Protein AF-A0A918JX69-F1 (afdb_monomer_lite)

Sequence (75 aa):
MRKKKEKKYTKRERVEGWLMENQKILNITGLETKLQFPQGTIHKFIKYQRNITDRRIETIDEMIKDMAYSYIDEE

Organism: NCBI:txid279356

Foldseek 3Di:
DPPDDPDPDDLQRVLLVVCQVCVVPDPVQVVCVVLVHDPCLSVCCNPPVDDDDPVVSVSSSVVVVVVVVVVVPPD

Radius of gyration: 14.32 Å; chains: 1; bounding box: 29×37×35 Å

Structure (mmCIF, N/CA/C/O backbone):
data_AF-A0A918JX69-F1
#
_entry.id   AF-A0A918JX69-F1
#
loop_
_atom_site.group_PDB
_atom_site.id
_atom_site.type_symbol
_atom_site.label_atom_id
_atom_site.label_alt_id
_atom_site.label_comp_id
_atom_site.label_asym_id
_atom_site.label_entity_id
_atom_site.label_seq_id
_atom_site.pdbx_PDB_ins_code
_atom_site.Cartn_x
_atom_site.Cartn_y
_atom_site.Cartn_z
_atom_site.occupancy
_atom_site.B_iso_or_equiv
_atom_site.auth_seq_id
_atom_site.auth_comp_id
_atom_site.auth_asym_id
_atom_site.auth_atom_id
_atom_site.pdbx_PDB_model_num
ATOM 1 N N . MET A 1 1 ? -19.416 26.536 -23.056 1.00 53.00 1 MET A N 1
ATOM 2 C CA . MET A 1 1 ? -19.378 25.398 -22.106 1.00 53.00 1 MET A CA 1
ATOM 3 C C . MET A 1 1 ? -18.308 25.668 -21.052 1.00 53.00 1 MET A C 1
ATOM 5 O O . MET A 1 1 ? -17.156 25.864 -21.415 1.00 53.00 1 MET A O 1
ATOM 9 N N . ARG A 1 2 ? -18.665 25.759 -19.763 1.00 50.19 2 ARG A N 1
ATOM 10 C CA . ARG A 1 2 ? -17.687 25.920 -18.668 1.00 50.19 2 ARG A CA 1
ATOM 11 C C . ARG A 1 2 ? -16.868 24.625 -18.584 1.00 50.19 2 ARG A C 1
ATOM 13 O O . ARG A 1 2 ? -17.450 23.584 -18.297 1.00 50.19 2 ARG A O 1
ATOM 20 N N . LYS A 1 3 ? -15.554 24.666 -18.850 1.00 54.38 3 LYS A N 1
ATOM 21 C CA . LYS A 1 3 ? -14.658 23.526 -18.579 1.00 54.38 3 LYS A CA 1
ATOM 22 C C . LYS A 1 3 ? -14.825 23.150 -17.103 1.00 54.38 3 LYS A C 1
ATOM 24 O O . LYS A 1 3 ? -14.555 23.970 -16.224 1.00 54.38 3 LYS A O 1
ATOM 29 N N . LYS A 1 4 ? -15.352 21.954 -16.833 1.00 56.72 4 LYS A N 1
ATOM 30 C CA . LYS A 1 4 ? -15.516 21.421 -15.477 1.00 56.72 4 LYS A CA 1
ATOM 31 C C . LYS A 1 4 ? -14.105 21.301 -14.897 1.00 56.72 4 LYS A C 1
ATOM 33 O O . LYS A 1 4 ? -13.275 20.604 -15.466 1.00 56.72 4 LYS A O 1
ATOM 38 N N . LYS A 1 5 ? -13.797 22.059 -13.842 1.00 53.56 5 LYS A N 1
ATOM 39 C CA . LYS A 1 5 ? -12.485 22.012 -13.182 1.00 53.56 5 LYS A CA 1
ATOM 40 C C . LYS A 1 5 ? -12.332 20.595 -12.628 1.00 53.56 5 LYS A C 1
ATOM 42 O O . LYS A 1 5 ? -13.101 20.217 -11.746 1.00 53.56 5 LYS A O 1
ATOM 47 N N . GLU A 1 6 ? -11.430 19.799 -13.193 1.00 64.81 6 GLU A N 1
ATOM 48 C CA . GLU A 1 6 ? -11.191 18.440 -12.710 1.00 64.81 6 GLU A CA 1
ATOM 49 C C . GLU A 1 6 ? -10.774 18.515 -11.242 1.00 64.81 6 GLU A C 1
ATOM 51 O O . GLU A 1 6 ? -9.859 19.258 -10.867 1.00 64.81 6 GLU A O 1
ATOM 56 N N . LYS A 1 7 ? -11.512 17.808 -10.382 1.00 73.19 7 LYS A N 1
ATOM 57 C CA . LYS A 1 7 ? -11.185 17.728 -8.963 1.00 73.19 7 LYS A CA 1
ATOM 58 C C . LYS A 1 7 ? -9.850 16.991 -8.871 1.00 73.19 7 LYS A C 1
ATOM 60 O O . LYS A 1 7 ? -9.776 15.815 -9.209 1.00 73.19 7 LYS A O 1
ATOM 65 N N . LYS A 1 8 ? -8.791 17.678 -8.434 1.00 76.62 8 LYS A N 1
ATOM 66 C CA . LYS A 1 8 ? -7.516 17.017 -8.138 1.00 76.62 8 LYS A CA 1
ATOM 67 C C . LYS A 1 8 ? -7.737 16.075 -6.959 1.00 76.62 8 LYS A C 1
ATOM 69 O O . LYS A 1 8 ? -7.981 16.543 -5.850 1.00 76.62 8 LYS A O 1
ATOM 74 N N . TYR A 1 9 ? -7.658 14.773 -7.211 1.00 84.31 9 TYR A N 1
ATOM 75 C CA . TYR A 1 9 ? -7.668 13.772 -6.153 1.00 84.31 9 TYR A CA 1
ATOM 76 C C . TYR A 1 9 ? -6.419 13.918 -5.285 1.00 84.31 9 TYR A C 1
ATOM 78 O O . TYR A 1 9 ? -5.293 14.048 -5.787 1.00 84.31 9 TYR A O 1
ATOM 86 N N . THR A 1 10 ? -6.626 13.882 -3.974 1.00 93.19 10 THR A N 1
ATOM 87 C CA . THR A 1 10 ? -5.549 13.759 -2.995 1.00 93.19 10 THR A CA 1
ATOM 88 C C . THR A 1 10 ? -4.796 12.445 -3.204 1.00 93.19 10 THR A C 1
ATOM 90 O O . THR A 1 10 ? -5.313 11.495 -3.791 1.00 93.19 10 THR A O 1
ATOM 93 N N . LYS A 1 11 ? -3.554 12.374 -2.716 1.00 93.94 11 LYS A N 1
ATOM 94 C CA . LYS A 1 11 ? -2.736 11.153 -2.793 1.00 93.94 11 LYS A CA 1
ATOM 95 C C . LYS A 1 11 ? -3.468 9.936 -2.221 1.00 93.94 11 LYS A C 1
ATOM 97 O O . LYS A 1 11 ? -3.526 8.900 -2.871 1.00 93.94 11 LYS A O 1
ATOM 102 N N . ARG A 1 12 ? -4.091 10.109 -1.052 1.00 96.19 12 ARG A N 1
ATOM 103 C CA . ARG A 1 12 ? -4.914 9.086 -0.404 1.00 96.19 12 ARG A CA 1
ATOM 104 C C . ARG A 1 12 ? -6.065 8.634 -1.297 1.00 96.19 12 ARG A C 1
ATOM 106 O O . ARG A 1 12 ? -6.156 7.444 -1.558 1.00 96.19 12 ARG A O 1
ATOM 113 N N . GLU A 1 13 ? -6.876 9.563 -1.810 1.00 95.75 13 GLU A N 1
ATOM 114 C CA . GLU A 1 13 ? -8.003 9.219 -2.691 1.00 95.75 13 GLU A CA 1
ATOM 115 C C . GLU A 1 13 ? -7.540 8.432 -3.930 1.00 95.75 13 GLU A C 1
ATOM 117 O O . GLU A 1 13 ? -8.211 7.485 -4.328 1.00 95.75 13 GLU A O 1
ATOM 122 N N . ARG A 1 14 ? -6.381 8.775 -4.515 1.00 95.44 14 ARG A N 1
ATOM 123 C CA . ARG A 1 14 ? -5.824 8.033 -5.660 1.00 95.44 14 ARG A CA 1
ATOM 124 C C . ARG A 1 14 ? -5.408 6.613 -5.287 1.00 95.44 14 ARG A C 1
ATOM 126 O O . ARG A 1 14 ? -5.776 5.679 -5.987 1.00 95.44 14 ARG A O 1
ATOM 133 N N . VAL A 1 15 ? -4.651 6.453 -4.201 1.00 97.06 15 VAL A N 1
ATOM 134 C CA . VAL A 1 15 ? -4.174 5.138 -3.744 1.00 97.06 15 VAL A CA 1
ATOM 135 C C . VAL A 1 15 ? -5.345 4.243 -3.349 1.00 97.06 15 VAL A C 1
ATOM 137 O O . VAL A 1 15 ? -5.435 3.101 -3.791 1.00 97.06 15 VAL A O 1
ATOM 140 N N . GLU A 1 16 ? -6.259 4.762 -2.535 1.00 97.19 16 GLU A N 1
ATOM 141 C CA . GLU A 1 16 ? -7.432 4.029 -2.063 1.00 97.19 16 GLU A CA 1
ATOM 142 C C . GLU A 1 16 ? -8.359 3.653 -3.226 1.00 97.19 16 GLU A C 1
ATOM 144 O O . GLU A 1 16 ? -8.803 2.507 -3.301 1.00 97.19 16 GLU A O 1
ATOM 149 N N . GLY A 1 17 ? -8.588 4.576 -4.169 1.00 96.50 17 GLY A N 1
ATOM 150 C CA . GLY A 1 17 ? -9.338 4.309 -5.396 1.00 96.50 17 GLY A CA 1
ATOM 151 C C . GLY A 1 17 ? -8.695 3.207 -6.236 1.00 96.50 17 GLY A C 1
ATOM 152 O O . GLY A 1 17 ? -9.351 2.214 -6.544 1.00 96.50 17 GLY A O 1
ATOM 153 N N . TRP A 1 18 ? -7.392 3.314 -6.507 1.00 96.75 18 TRP A N 1
ATOM 154 C CA . TRP A 1 18 ? -6.656 2.319 -7.288 1.00 96.75 18 TRP A CA 1
ATOM 155 C C . TRP A 1 18 ? -6.712 0.924 -6.652 1.00 96.75 18 TRP A C 1
ATOM 157 O O . TRP A 1 18 ? -6.960 -0.060 -7.349 1.00 96.75 18 TRP A O 1
ATOM 167 N N . LEU A 1 19 ? -6.551 0.820 -5.327 1.00 96.94 19 LEU A N 1
ATOM 168 C CA . LEU A 1 19 ? -6.665 -0.454 -4.609 1.00 96.94 19 LEU A CA 1
ATOM 169 C C . LEU A 1 19 ? -8.062 -1.071 -4.747 1.00 96.94 19 LEU A C 1
ATOM 171 O O . LEU A 1 19 ? -8.180 -2.277 -4.952 1.00 96.94 19 LEU A O 1
ATOM 175 N N . MET A 1 20 ? -9.116 -0.258 -4.639 1.00 96.81 20 MET A N 1
ATOM 176 C CA . MET A 1 20 ? -10.502 -0.724 -4.739 1.00 96.81 20 MET A CA 1
ATOM 177 C C . MET A 1 20 ? -10.881 -1.142 -6.161 1.00 96.81 20 MET A C 1
ATOM 179 O O . MET A 1 20 ? -11.555 -2.158 -6.339 1.00 96.81 20 MET A O 1
ATOM 183 N N . GLU A 1 21 ? -10.443 -0.389 -7.167 1.00 97.06 21 GLU A N 1
ATOM 184 C CA . GLU A 1 21 ? -10.707 -0.668 -8.582 1.00 97.06 21 GLU A CA 1
ATOM 185 C C . GLU A 1 21 ? -9.987 -1.938 -9.049 1.00 97.06 21 GLU A C 1
ATOM 187 O O . GLU A 1 21 ? -10.565 -2.763 -9.758 1.00 97.06 21 GLU A O 1
ATOM 192 N N . ASN A 1 22 ? -8.754 -2.146 -8.583 1.00 96.19 22 ASN A N 1
ATOM 193 C CA . ASN A 1 22 ? -7.900 -3.246 -9.026 1.00 96.19 22 ASN A CA 1
ATOM 194 C C . ASN A 1 22 ? -7.936 -4.470 -8.091 1.00 96.19 22 ASN A C 1
ATOM 196 O O . ASN A 1 22 ? -7.268 -5.467 -8.355 1.00 96.19 22 ASN A O 1
ATOM 200 N N . GLN A 1 23 ? -8.749 -4.467 -7.027 1.00 93.94 23 GLN A N 1
ATOM 201 C CA . GLN A 1 23 ? -8.779 -5.540 -6.015 1.00 93.94 23 GLN A CA 1
ATOM 202 C C . GLN A 1 23 ? -8.970 -6.962 -6.577 1.00 93.94 23 GLN A C 1
ATOM 204 O O . GLN A 1 23 ? -8.555 -7.929 -5.948 1.00 93.94 23 GLN A O 1
ATOM 209 N N . LYS A 1 24 ? -9.611 -7.103 -7.747 1.00 93.69 24 LYS A N 1
ATOM 210 C CA . LYS A 1 24 ? -9.870 -8.402 -8.392 1.00 93.69 24 LYS A CA 1
ATOM 211 C C . LYS A 1 24 ? -8.657 -8.978 -9.123 1.00 93.69 24 LYS A C 1
ATOM 213 O O . LYS A 1 24 ? -8.631 -10.178 -9.370 1.00 93.69 24 LYS A O 1
ATOM 218 N N . ILE A 1 25 ? -7.698 -8.133 -9.495 1.00 94.81 25 ILE A N 1
ATOM 219 C CA . ILE A 1 25 ? -6.495 -8.525 -10.244 1.00 94.81 25 ILE A CA 1
ATOM 220 C C . ILE A 1 25 ? -5.232 -8.474 -9.381 1.00 94.81 25 ILE A C 1
ATOM 222 O O . ILE A 1 25 ? -4.222 -9.083 -9.722 1.00 94.81 25 ILE A O 1
ATOM 226 N N . LEU A 1 26 ? -5.276 -7.764 -8.251 1.00 94.25 26 LEU A N 1
ATOM 227 C CA . LEU A 1 26 ? -4.140 -7.646 -7.348 1.00 94.25 26 LEU A CA 1
ATOM 228 C C . LEU A 1 26 ? -3.980 -8.892 -6.474 1.00 94.25 26 LEU A C 1
ATOM 230 O O . LEU A 1 26 ? -4.882 -9.276 -5.728 1.00 94.25 26 LEU A O 1
ATOM 234 N N . ASN A 1 27 ? -2.768 -9.448 -6.452 1.00 96.31 27 ASN A N 1
ATOM 235 C CA . ASN A 1 27 ? -2.345 -10.335 -5.372 1.00 96.31 27 ASN A CA 1
ATOM 236 C C . ASN A 1 27 ? -2.029 -9.494 -4.123 1.00 96.31 27 ASN A C 1
ATOM 238 O O . ASN A 1 27 ? -0.882 -9.104 -3.894 1.00 96.31 27 ASN A O 1
ATOM 242 N N . ILE A 1 28 ? -3.057 -9.199 -3.321 1.00 96.38 28 ILE A N 1
ATOM 243 C CA . ILE A 1 28 ? -2.939 -8.335 -2.136 1.00 96.38 28 ILE A CA 1
ATOM 244 C C . ILE A 1 28 ? -1.925 -8.883 -1.126 1.00 96.38 28 ILE A C 1
ATOM 246 O O . ILE A 1 28 ? -1.142 -8.112 -0.578 1.00 96.38 28 ILE A O 1
ATOM 250 N N . THR A 1 29 ? -1.885 -10.201 -0.912 1.00 96.38 29 THR A N 1
ATOM 251 C CA . THR A 1 29 ? -0.896 -10.829 -0.020 1.00 96.38 29 THR A CA 1
ATOM 252 C C . THR A 1 29 ? 0.524 -10.578 -0.517 1.00 96.38 29 THR A C 1
ATOM 254 O O . THR A 1 29 ? 1.380 -10.157 0.255 1.00 96.38 29 THR A O 1
ATOM 257 N N . GLY A 1 30 ? 0.768 -10.770 -1.818 1.00 96.69 30 GLY A N 1
ATOM 258 C CA . GLY A 1 30 ? 2.067 -10.481 -2.428 1.00 96.69 30 GLY A CA 1
ATOM 259 C C . GLY A 1 30 ? 2.454 -9.006 -2.305 1.00 96.69 30 GLY A C 1
ATOM 260 O O . GLY A 1 30 ? 3.611 -8.693 -2.024 1.00 96.69 30 GLY A O 1
ATOM 261 N N . LEU A 1 31 ? 1.480 -8.102 -2.440 1.00 95.81 31 LEU A N 1
ATOM 262 C CA . LEU A 1 31 ? 1.689 -6.669 -2.252 1.00 95.81 31 LEU A CA 1
ATOM 263 C C . LEU A 1 31 ? 2.103 -6.341 -0.812 1.00 95.81 31 LEU A C 1
ATOM 265 O O . LEU A 1 31 ? 3.085 -5.639 -0.595 1.00 95.81 31 LEU A O 1
ATOM 269 N N . GLU A 1 32 ? 1.383 -6.878 0.175 1.00 96.94 32 GLU A N 1
ATOM 270 C CA . GLU A 1 32 ? 1.689 -6.690 1.596 1.00 96.94 32 GLU A CA 1
ATOM 271 C C . GLU A 1 32 ? 3.090 -7.215 1.937 1.00 96.94 32 GLU A C 1
ATOM 273 O O . GLU A 1 32 ? 3.834 -6.532 2.638 1.00 96.94 32 GLU A O 1
ATOM 278 N N . THR A 1 33 ? 3.489 -8.368 1.389 1.00 97.44 33 THR A N 1
ATOM 279 C CA . THR A 1 33 ? 4.848 -8.904 1.552 1.00 97.44 33 THR A CA 1
ATOM 280 C C . THR A 1 33 ? 5.902 -7.998 0.918 1.00 97.44 33 THR A C 1
ATOM 282 O O . THR A 1 33 ? 6.877 -7.655 1.585 1.00 97.44 33 THR A O 1
ATOM 285 N N . LYS A 1 34 ? 5.708 -7.565 -0.337 1.00 95.81 34 LYS A N 1
ATOM 286 C CA . LYS A 1 34 ? 6.656 -6.685 -1.045 1.00 95.81 34 LYS A CA 1
ATOM 287 C C . LYS A 1 34 ? 6.860 -5.359 -0.312 1.00 95.81 34 LYS A C 1
ATOM 289 O O . LYS A 1 34 ? 7.983 -4.879 -0.220 1.00 95.81 34 LYS A O 1
ATOM 294 N N . LEU A 1 35 ? 5.784 -4.789 0.229 1.00 96.56 35 LEU A N 1
ATOM 295 C CA . LEU A 1 35 ? 5.810 -3.518 0.957 1.00 96.56 35 LEU A CA 1
ATOM 296 C C . LEU A 1 35 ? 6.156 -3.672 2.449 1.00 96.56 35 LEU A C 1
ATOM 298 O O . LEU A 1 35 ? 6.143 -2.683 3.180 1.00 96.56 35 LEU A O 1
ATOM 302 N N . GLN A 1 36 ? 6.445 -4.893 2.917 1.00 97.12 36 GLN A N 1
ATOM 303 C CA . GLN A 1 36 ? 6.736 -5.206 4.323 1.00 97.12 36 GLN A CA 1
ATOM 304 C C . GLN A 1 36 ? 5.622 -4.761 5.289 1.00 97.12 36 GLN A C 1
ATOM 306 O O . GLN A 1 36 ? 5.863 -4.324 6.418 1.00 97.12 36 GLN A O 1
ATOM 311 N N . PHE A 1 37 ? 4.368 -4.851 4.851 1.00 96.94 37 PHE A N 1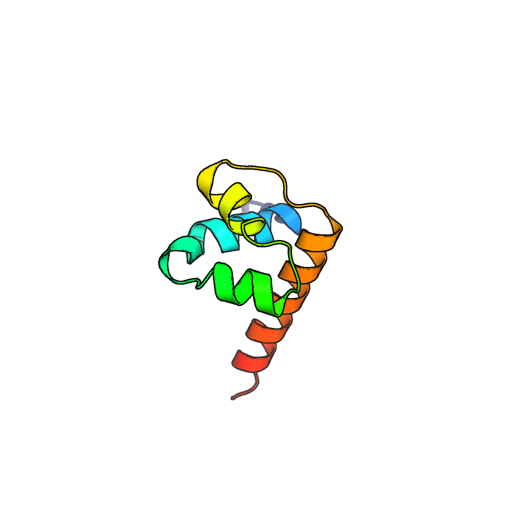
ATOM 312 C CA . PHE A 1 37 ? 3.219 -4.549 5.691 1.00 96.94 37 PHE A CA 1
ATOM 313 C C . PHE A 1 37 ? 2.803 -5.776 6.505 1.00 96.94 37 PHE A C 1
ATOM 315 O O . PHE A 1 37 ? 2.922 -6.907 6.034 1.00 96.94 37 PHE A O 1
ATOM 322 N N . PRO A 1 38 ? 2.236 -5.579 7.712 1.00 96.69 38 PRO A N 1
ATOM 323 C CA . PRO A 1 38 ? 1.579 -6.659 8.425 1.00 96.69 38 PRO A CA 1
ATOM 324 C C . PRO A 1 38 ? 0.490 -7.277 7.555 1.00 96.69 38 PRO A C 1
ATOM 326 O O . PRO A 1 38 ? -0.328 -6.553 6.971 1.00 96.69 38 PRO A O 1
ATOM 329 N N . GLN A 1 39 ? 0.465 -8.605 7.517 1.00 94.88 39 GLN A N 1
ATOM 330 C CA . GLN A 1 39 ? -0.497 -9.352 6.724 1.00 94.88 39 GLN A CA 1
ATOM 331 C C . GLN A 1 39 ? -1.934 -8.937 7.067 1.00 94.88 39 GLN A C 1
ATOM 333 O O . GLN A 1 39 ? -2.315 -8.743 8.227 1.00 94.88 39 GLN A O 1
ATOM 338 N N . GLY A 1 40 ? -2.738 -8.763 6.027 1.00 95.06 40 GLY A N 1
ATOM 339 C CA . GLY A 1 40 ? -4.120 -8.332 6.113 1.00 95.06 40 GLY A CA 1
ATOM 340 C C . GLY A 1 40 ? -4.315 -6.825 6.289 1.00 95.06 40 GLY A C 1
ATOM 341 O O . GLY A 1 40 ? -5.449 -6.397 6.495 1.00 95.06 40 GLY A O 1
ATOM 342 N N . THR A 1 41 ? -3.265 -6.002 6.237 1.00 96.94 41 THR A N 1
ATOM 343 C CA . THR A 1 41 ? -3.392 -4.536 6.282 1.00 96.94 41 THR A CA 1
ATOM 344 C C . THR A 1 41 ? -4.276 -4.005 5.153 1.00 96.94 41 THR A C 1
ATOM 346 O O . THR A 1 41 ? -5.250 -3.298 5.411 1.00 96.94 41 THR A O 1
ATOM 349 N N . ILE A 1 42 ? -3.955 -4.360 3.913 1.00 96.81 42 ILE A N 1
ATOM 350 C CA . ILE A 1 42 ? -4.668 -3.913 2.717 1.00 96.81 42 ILE A CA 1
ATOM 351 C C . ILE A 1 42 ? -5.967 -4.706 2.572 1.00 96.81 42 ILE A C 1
ATOM 353 O O . ILE A 1 42 ? -6.997 -4.129 2.237 1.00 96.81 42 ILE A O 1
ATOM 357 N N . HIS A 1 43 ? -5.980 -5.989 2.947 1.00 96.62 43 HIS A N 1
ATOM 358 C CA . HIS A 1 43 ? -7.226 -6.764 3.000 1.00 96.62 43 HIS A CA 1
ATOM 359 C C . HIS A 1 43 ? -8.276 -6.129 3.918 1.00 96.62 43 HIS A C 1
ATOM 361 O O . HIS A 1 43 ? -9.455 -6.075 3.574 1.00 96.62 43 HIS A O 1
ATOM 367 N N . LYS A 1 44 ? -7.870 -5.645 5.100 1.00 97.25 44 LYS A N 1
ATOM 368 C CA . LYS A 1 44 ? -8.779 -4.976 6.040 1.00 97.25 44 LYS A CA 1
ATOM 369 C C . LYS A 1 44 ? -9.293 -3.652 5.484 1.00 97.25 44 LYS A C 1
ATOM 371 O O . LYS A 1 44 ? -10.445 -3.313 5.747 1.00 97.25 44 LYS A O 1
ATOM 376 N N . PHE A 1 45 ? -8.470 -2.926 4.730 1.00 97.31 45 PHE A N 1
ATOM 377 C CA . PHE A 1 45 ? -8.920 -1.746 4.002 1.00 97.31 45 PHE A CA 1
ATOM 378 C C . PHE A 1 45 ? -9.970 -2.119 2.948 1.00 97.31 45 PHE A C 1
ATOM 380 O O . PHE A 1 45 ? -11.088 -1.628 3.019 1.00 97.31 45 PHE A O 1
ATOM 387 N N . ILE A 1 46 ? -9.675 -3.063 2.054 1.00 95.94 46 ILE A N 1
ATOM 388 C CA . ILE A 1 46 ? -10.589 -3.445 0.964 1.00 95.94 46 ILE A CA 1
ATOM 389 C C . ILE A 1 46 ? -11.911 -4.010 1.504 1.00 95.94 46 ILE A C 1
ATOM 391 O O . ILE A 1 46 ? -12.990 -3.615 1.069 1.00 95.94 46 ILE A O 1
ATOM 395 N N . LYS A 1 47 ? -11.847 -4.929 2.477 1.00 95.62 47 LYS A N 1
ATOM 396 C CA . LYS A 1 47 ? -13.029 -5.650 2.973 1.00 95.62 47 LYS A CA 1
ATOM 397 C C . LYS A 1 47 ? -13.864 -4.847 3.970 1.00 95.62 47 LYS A C 1
ATOM 399 O O . LYS A 1 47 ? -15.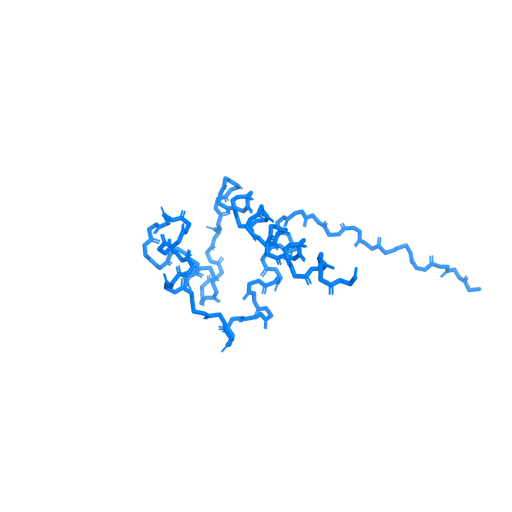080 -5.001 4.006 1.00 95.62 47 LYS A O 1
ATOM 404 N N . TYR A 1 48 ? -13.218 -4.049 4.819 1.00 96.38 48 TYR A N 1
ATOM 405 C CA . TYR A 1 48 ? -13.874 -3.400 5.961 1.00 96.38 48 TYR A CA 1
ATOM 406 C C . TYR A 1 48 ? -13.700 -1.879 5.983 1.00 96.38 48 TYR A C 1
ATOM 408 O O . TYR A 1 48 ? -14.048 -1.261 6.986 1.00 96.38 48 TYR A O 1
ATOM 416 N N . GLN A 1 49 ? -13.113 -1.284 4.939 1.00 92.75 49 GLN A N 1
ATOM 417 C CA . GLN A 1 49 ? -12.794 0.148 4.867 1.00 92.75 49 GLN A CA 1
ATOM 418 C C . GLN A 1 49 ? -11.997 0.642 6.083 1.00 92.75 49 GLN A C 1
ATOM 420 O O . GLN A 1 49 ? -12.161 1.761 6.563 1.00 92.75 49 GLN A O 1
ATOM 425 N N . ARG A 1 50 ? -11.117 -0.213 6.626 1.00 95.50 50 ARG A N 1
ATOM 426 C CA . ARG A 1 50 ? -10.201 0.189 7.700 1.00 95.50 50 ARG A CA 1
ATOM 427 C C . ARG A 1 50 ? -9.161 1.159 7.156 1.00 95.50 50 ARG A C 1
ATOM 429 O O . ARG A 1 50 ? -8.552 0.887 6.129 1.00 95.50 50 ARG A O 1
ATOM 436 N N . ASN A 1 51 ? -8.890 2.225 7.902 1.00 94.44 51 ASN A N 1
ATOM 437 C CA . ASN A 1 51 ? -7.889 3.212 7.509 1.00 94.44 51 ASN A CA 1
ATOM 438 C C . ASN A 1 51 ? -6.497 2.595 7.321 1.00 94.44 51 ASN A C 1
ATOM 440 O O . ASN A 1 51 ? -5.967 1.913 8.202 1.00 94.44 51 ASN A O 1
ATOM 444 N N . ILE A 1 52 ? -5.876 2.931 6.193 1.00 96.44 52 ILE A N 1
ATOM 445 C CA . ILE A 1 52 ? -4.439 2.786 5.966 1.00 96.44 52 ILE A CA 1
ATOM 446 C C . ILE A 1 52 ? -3.750 4.042 6.516 1.00 96.44 52 ILE A C 1
ATOM 448 O O . ILE A 1 52 ? -4.244 5.158 6.340 1.00 96.44 52 ILE A O 1
ATOM 452 N N . THR A 1 53 ? -2.626 3.880 7.215 1.00 96.75 53 THR A N 1
ATOM 453 C CA . THR A 1 53 ? -1.864 5.015 7.760 1.00 96.75 53 THR A CA 1
ATOM 454 C C . THR A 1 53 ? -1.232 5.840 6.640 1.00 96.75 53 THR A C 1
ATOM 456 O O . THR A 1 53 ? -0.899 5.295 5.590 1.00 96.75 53 THR A O 1
ATOM 459 N N . ASP A 1 54 ? -1.008 7.137 6.864 1.00 97.31 54 ASP A N 1
ATOM 460 C CA . ASP A 1 54 ? -0.437 8.022 5.834 1.00 97.31 54 ASP A CA 1
ATOM 461 C C . ASP A 1 54 ? 0.918 7.527 5.320 1.00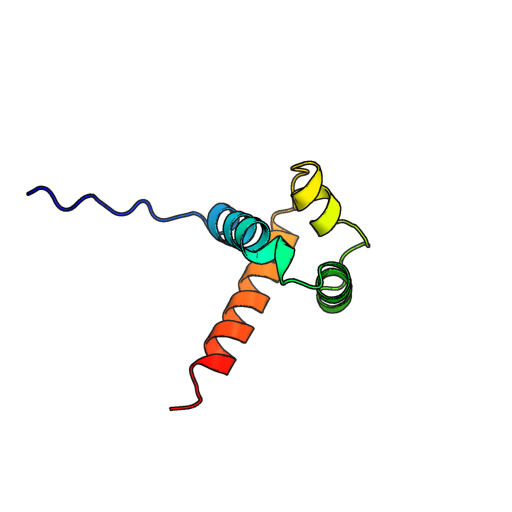 97.31 54 ASP A C 1
ATOM 463 O O . ASP A 1 54 ? 1.150 7.504 4.117 1.00 97.31 54 ASP A O 1
ATOM 467 N N . ARG A 1 55 ? 1.777 7.015 6.212 1.00 97.25 55 ARG A N 1
ATOM 468 C CA . ARG A 1 55 ? 3.056 6.405 5.821 1.00 97.25 55 ARG A CA 1
ATOM 469 C C . ARG A 1 55 ? 2.874 5.248 4.837 1.00 97.25 55 ARG A C 1
ATOM 471 O O . ARG A 1 55 ? 3.644 5.121 3.899 1.00 97.25 55 ARG A O 1
ATOM 478 N N . ARG A 1 56 ? 1.864 4.399 5.045 1.00 97.62 56 ARG A N 1
ATOM 479 C CA . ARG A 1 56 ? 1.585 3.274 4.141 1.00 97.62 56 ARG A CA 1
ATOM 480 C C . ARG A 1 56 ? 0.967 3.747 2.829 1.00 97.62 56 ARG A C 1
ATOM 482 O O . ARG A 1 56 ? 1.284 3.171 1.800 1.00 97.62 56 ARG A O 1
ATOM 489 N N . ILE A 1 57 ? 0.131 4.787 2.857 1.00 98.06 57 ILE A N 1
ATOM 490 C CA . ILE A 1 57 ? -0.366 5.438 1.637 1.00 98.06 57 ILE A CA 1
ATOM 491 C C . ILE A 1 57 ? 0.805 5.958 0.798 1.00 98.06 57 ILE A C 1
ATOM 493 O O . ILE A 1 57 ? 0.826 5.708 -0.401 1.00 98.06 57 ILE A O 1
ATOM 497 N N . GLU A 1 58 ? 1.782 6.621 1.420 1.00 97.94 58 GLU A N 1
ATOM 498 C CA . GLU A 1 58 ? 2.984 7.110 0.735 1.00 97.94 58 GLU A CA 1
ATOM 499 C C . GLU A 1 58 ? 3.746 5.969 0.057 1.00 97.94 58 GLU A C 1
ATOM 501 O O . GLU A 1 58 ? 3.963 6.002 -1.148 1.00 97.94 58 GLU A O 1
ATOM 506 N N . THR A 1 59 ? 4.049 4.911 0.809 1.00 98.00 59 THR A N 1
ATOM 507 C CA . THR A 1 59 ? 4.775 3.745 0.292 1.00 98.00 59 THR A CA 1
ATOM 508 C C . THR A 1 59 ? 4.037 3.046 -0.859 1.00 98.00 59 THR A C 1
ATOM 510 O O . THR A 1 59 ? 4.669 2.544 -1.786 1.00 98.00 59 THR A O 1
ATOM 513 N N . ILE A 1 60 ? 2.700 3.001 -0.830 1.00 97.62 60 ILE A N 1
ATOM 514 C CA . ILE A 1 60 ? 1.914 2.446 -1.942 1.00 97.62 60 ILE A CA 1
ATOM 515 C C . ILE A 1 60 ? 1.957 3.386 -3.161 1.00 97.62 60 ILE A C 1
ATOM 517 O O . ILE A 1 60 ? 2.120 2.898 -4.276 1.00 97.62 60 ILE A O 1
ATOM 521 N N . ASP A 1 61 ? 1.828 4.707 -2.970 1.00 97.50 61 ASP A N 1
ATOM 522 C CA . ASP A 1 61 ? 1.891 5.708 -4.055 1.00 97.50 61 ASP A CA 1
ATOM 523 C C . ASP A 1 61 ? 3.241 5.656 -4.786 1.00 97.50 61 ASP A C 1
ATOM 525 O O . ASP A 1 61 ? 3.264 5.675 -6.015 1.00 97.50 61 ASP A O 1
ATOM 529 N N . GLU A 1 62 ? 4.348 5.542 -4.049 1.00 97.00 62 GLU A N 1
ATOM 530 C CA . GLU A 1 62 ? 5.698 5.385 -4.607 1.00 97.00 62 GLU A CA 1
ATOM 531 C C . GLU A 1 62 ? 5.810 4.112 -5.452 1.00 97.00 62 GLU A C 1
ATOM 533 O O . GLU A 1 62 ? 6.155 4.179 -6.627 1.00 97.00 62 GLU A O 1
ATOM 538 N N . MET A 1 63 ? 5.404 2.961 -4.910 1.00 96.31 63 MET A N 1
ATOM 539 C CA . MET A 1 63 ? 5.471 1.691 -5.640 1.00 96.31 63 MET A CA 1
ATOM 540 C C . MET A 1 63 ? 4.610 1.684 -6.915 1.00 96.31 63 MET A C 1
ATOM 542 O O . MET A 1 63 ? 5.028 1.128 -7.931 1.00 96.31 63 MET A O 1
ATOM 546 N N . ILE A 1 64 ? 3.425 2.308 -6.890 1.00 95.38 64 ILE A N 1
ATOM 547 C CA . ILE A 1 64 ? 2.574 2.438 -8.084 1.00 95.38 64 ILE A CA 1
ATOM 548 C C . ILE A 1 64 ? 3.255 3.314 -9.139 1.00 95.38 64 ILE A C 1
ATOM 550 O O . ILE A 1 64 ? 3.2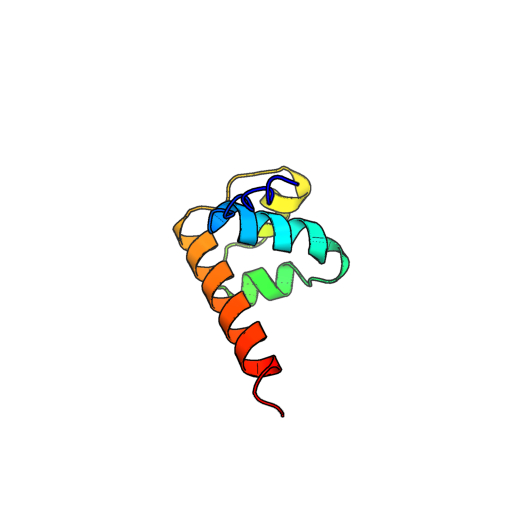23 2.970 -10.319 1.00 95.38 64 ILE A O 1
ATOM 554 N N . LYS A 1 65 ? 3.877 4.428 -8.737 1.00 94.44 65 LYS A N 1
ATOM 555 C CA . LYS A 1 65 ? 4.615 5.302 -9.658 1.00 94.44 65 LYS A CA 1
ATOM 556 C C . LYS A 1 65 ? 5.800 4.589 -10.284 1.00 94.44 65 LYS A C 1
ATOM 558 O O . LYS A 1 65 ? 5.934 4.644 -11.498 1.00 94.44 65 LYS A O 1
ATOM 563 N N . ASP A 1 66 ? 6.602 3.890 -9.488 1.00 93.94 66 AS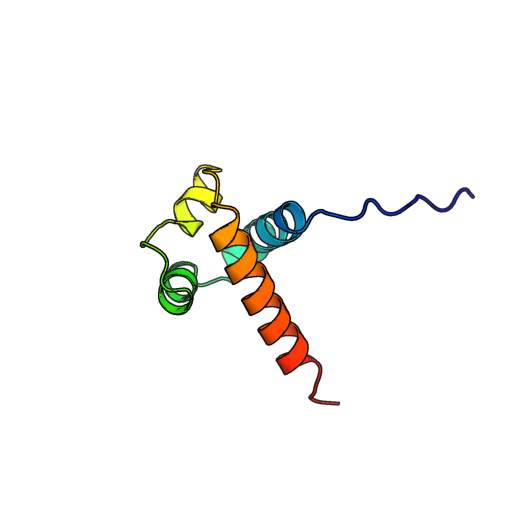P A N 1
ATOM 564 C CA . ASP A 1 66 ? 7.761 3.147 -9.986 1.00 93.94 66 ASP A CA 1
ATOM 565 C C . ASP A 1 66 ? 7.334 2.087 -11.009 1.00 93.94 66 ASP A C 1
ATOM 567 O O . ASP A 1 66 ? 7.942 1.942 -12.068 1.00 93.94 66 ASP A O 1
ATOM 571 N N . MET A 1 67 ? 6.231 1.387 -10.737 1.00 91.50 67 MET A N 1
ATOM 572 C CA . MET A 1 67 ? 5.645 0.423 -11.669 1.00 91.50 67 MET A CA 1
ATOM 573 C C . MET A 1 67 ? 5.117 1.093 -12.945 1.00 91.50 67 MET A C 1
ATOM 575 O O . MET A 1 67 ? 5.294 0.554 -14.031 1.00 91.50 67 MET A O 1
ATOM 579 N N . ALA A 1 68 ? 4.486 2.263 -12.836 1.00 91.88 68 ALA A N 1
ATOM 580 C CA . ALA A 1 68 ? 3.985 2.994 -13.995 1.00 91.88 68 ALA A CA 1
ATOM 581 C C . ALA A 1 68 ? 5.129 3.530 -14.867 1.00 91.88 68 ALA A C 1
ATOM 583 O O . ALA A 1 68 ? 5.100 3.339 -16.076 1.00 91.88 68 ALA A O 1
ATOM 584 N N . TYR A 1 69 ? 6.146 4.157 -14.271 1.00 91.56 69 TYR A N 1
ATOM 585 C CA . TYR A 1 69 ? 7.295 4.678 -15.011 1.00 91.56 69 TYR A CA 1
ATOM 586 C C . TYR A 1 69 ? 8.104 3.562 -15.668 1.00 91.56 69 TYR A C 1
ATOM 588 O O . TYR A 1 69 ? 8.409 3.661 -16.849 1.00 91.56 69 TYR A O 1
ATOM 596 N N . SER A 1 70 ? 8.355 2.461 -14.953 1.00 90.25 70 SER A N 1
ATOM 597 C CA . SER A 1 70 ? 9.065 1.313 -15.536 1.00 90.25 70 SER A CA 1
ATOM 598 C C . SER A 1 70 ? 8.315 0.641 -16.688 1.00 90.25 70 SER A C 1
ATOM 600 O O . SER A 1 70 ? 8.952 0.016 -17.524 1.00 90.25 70 SER A O 1
ATOM 602 N N . TYR A 1 71 ? 6.987 0.764 -16.750 1.00 87.56 71 TYR A N 1
ATOM 603 C CA . TYR A 1 71 ? 6.194 0.279 -17.881 1.00 87.56 71 TYR A CA 1
ATOM 604 C C . TYR A 1 71 ? 6.170 1.254 -19.071 1.00 87.56 71 TYR A C 1
ATOM 606 O O . TYR A 1 71 ? 5.979 0.825 -20.203 1.00 87.56 71 TYR A O 1
ATOM 614 N N . ILE A 1 72 ? 6.321 2.559 -18.825 1.00 90.12 72 ILE A N 1
ATOM 615 C CA . ILE A 1 72 ? 6.248 3.600 -19.864 1.00 90.12 72 ILE A CA 1
ATOM 616 C C . ILE A 1 72 ? 7.572 3.732 -20.638 1.00 90.12 72 ILE A C 1
ATOM 618 O O . ILE A 1 72 ? 7.542 4.104 -21.804 1.00 90.12 72 ILE A O 1
ATOM 622 N N . ASP A 1 73 ? 8.714 3.395 -20.032 1.00 66.94 73 ASP A N 1
ATOM 623 C CA . ASP A 1 73 ? 10.056 3.571 -20.620 1.00 66.94 73 ASP A CA 1
ATOM 624 C C . ASP A 1 73 ? 10.451 2.527 -21.708 1.00 66.94 73 ASP A C 1
ATOM 626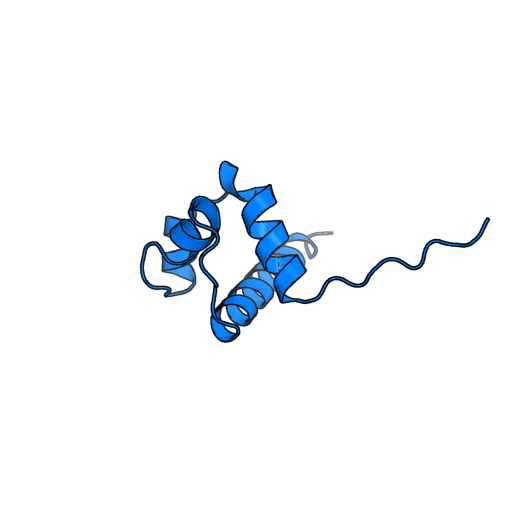 O O . ASP A 1 73 ? 11.634 2.363 -22.000 1.00 66.94 73 ASP A O 1
ATOM 630 N N . GLU A 1 74 ? 9.496 1.834 -22.343 1.00 56.09 74 GLU A N 1
ATOM 631 C CA . GLU A 1 74 ? 9.746 0.873 -23.446 1.00 56.09 74 GLU A CA 1
ATOM 632 C C . GLU A 1 74 ? 9.277 1.348 -24.848 1.00 56.09 74 GLU A C 1
ATOM 634 O O . GLU A 1 74 ? 8.997 0.517 -25.714 1.00 56.09 74 GLU A O 1
ATOM 639 N N . GLU A 1 75 ? 9.228 2.661 -25.121 1.00 51.47 75 GLU A N 1
ATOM 640 C CA . GLU A 1 75 ? 9.078 3.202 -26.498 1.00 51.47 75 GLU A CA 1
ATOM 641 C C . GLU A 1 75 ? 10.374 3.788 -27.082 1.00 51.47 75 GLU A C 1
ATOM 643 O O . GLU A 1 75 ? 10.962 4.708 -26.467 1.00 51.47 75 GLU A O 1
#

Secondary structure (DSSP, 8-state):
----------HHHHHHHHHHHHTTT--HHHHHHHTTPPTTHHHHHHHH-PPPPHHHHHHHHHHHHHHHHHHHTT-

pLDDT: mean 90.21, std 13.28, range [50.19, 98.06]